Protein AF-A0A0G1DIB2-F1 (afdb_monomer_lite)

Foldseek 3Di:
DDKDWWDWPPDPWIKIKDWAFWDQDPPDPQRKIKIWIWIDTVVDIDIDIQIGRDRVNRVVSNVVVVVVVQVVVCVVVVIDTDPDPDDDPDD

InterPro domains:
  IPR054241 Domain of unknown function DUF6968 [PF22302] (14-80)

Structure (mmCIF, N/CA/C/O backbone):
data_AF-A0A0G1DIB2-F1
#
_entry.id   AF-A0A0G1DIB2-F1
#
loop_
_atom_site.group_PDB
_atom_site.id
_atom_site.type_symbol
_atom_site.label_atom_id
_atom_site.label_alt_id
_atom_site.label_comp_id
_atom_site.label_asym_id
_atom_site.label_entity_id
_atom_site.label_seq_id
_atom_site.pdbx_PDB_ins_code
_atom_site.Cartn_x
_atom_site.Cartn_y
_atom_site.Cartn_z
_atom_site.occupancy
_atom_site.B_iso_or_equiv
_atom_site.auth_seq_id
_atom_site.auth_comp_id
_atom_site.auth_asym_id
_atom_site.auth_atom_id
_atom_site.pdbx_PDB_model_num
ATOM 1 N N . MET A 1 1 ? 7.351 10.640 -4.336 1.00 84.12 1 MET A N 1
ATOM 2 C CA . MET A 1 1 ? 6.932 9.682 -3.292 1.00 84.12 1 MET A CA 1
ATOM 3 C C . MET A 1 1 ? 5.518 10.047 -2.891 1.00 84.12 1 MET A C 1
ATOM 5 O O . MET A 1 1 ? 5.290 11.209 -2.582 1.00 84.12 1 MET A O 1
ATOM 9 N N . ILE A 1 2 ? 4.588 9.098 -2.958 1.00 89.38 2 ILE A N 1
ATOM 10 C CA . ILE A 1 2 ? 3.186 9.290 -2.561 1.00 89.38 2 ILE A CA 1
ATOM 11 C C . ILE A 1 2 ? 3.047 8.785 -1.127 1.00 89.38 2 ILE A C 1
ATOM 13 O O . ILE A 1 2 ? 3.595 7.733 -0.799 1.00 89.38 2 ILE A O 1
ATOM 17 N N . LYS A 1 3 ? 2.344 9.527 -0.272 1.00 93.88 3 LYS A N 1
ATOM 18 C CA . LYS A 1 3 ? 2.018 9.121 1.098 1.00 93.88 3 LYS A CA 1
ATOM 19 C C . LYS A 1 3 ? 0.581 9.500 1.408 1.00 93.88 3 LYS A C 1
ATOM 21 O O . LYS A 1 3 ? 0.108 10.522 0.919 1.00 93.88 3 LYS A O 1
ATOM 26 N N . ALA A 1 4 ? -0.077 8.696 2.227 1.00 93.62 4 ALA A N 1
ATOM 27 C CA . ALA A 1 4 ? -1.402 9.000 2.742 1.00 93.62 4 ALA A CA 1
ATOM 28 C C . ALA A 1 4 ? -1.608 8.322 4.096 1.00 93.62 4 ALA A C 1
ATOM 30 O O . ALA A 1 4 ? -0.936 7.339 4.413 1.00 93.62 4 ALA A O 1
ATOM 31 N N . THR A 1 5 ? -2.548 8.848 4.872 1.00 94.12 5 THR A N 1
ATOM 32 C CA . THR A 1 5 ? -2.957 8.278 6.152 1.00 94.12 5 THR A CA 1
ATOM 33 C C . THR A 1 5 ? -4.459 8.021 6.155 1.00 94.12 5 THR A C 1
ATOM 35 O O . THR A 1 5 ? -5.245 8.814 5.634 1.00 94.12 5 THR A O 1
ATOM 38 N N . TYR A 1 6 ? -4.848 6.891 6.733 1.00 92.62 6 TYR A N 1
ATOM 39 C CA . TYR A 1 6 ? -6.229 6.461 6.906 1.00 92.62 6 TYR A CA 1
ATOM 40 C C . TYR A 1 6 ? -6.497 6.346 8.407 1.00 92.62 6 TYR A C 1
ATOM 42 O O . TYR A 1 6 ? -5.925 5.461 9.048 1.00 92.62 6 TYR A O 1
ATOM 50 N N . PRO A 1 7 ? -7.297 7.244 9.003 1.00 94.38 7 PRO A N 1
ATOM 51 C CA . PRO A 1 7 ? -7.647 7.147 10.416 1.00 94.38 7 PRO A CA 1
ATOM 52 C C . PRO A 1 7 ? -8.375 5.840 10.721 1.00 94.38 7 PRO A C 1
ATOM 54 O O . PRO A 1 7 ? -9.166 5.361 9.905 1.00 94.38 7 PRO A O 1
ATOM 57 N N . LEU A 1 8 ? -8.129 5.289 11.906 1.00 93.81 8 LEU A N 1
ATOM 58 C CA . LEU A 1 8 ? -8.857 4.132 12.409 1.00 93.81 8 LEU A CA 1
ATOM 59 C C . LEU A 1 8 ? -10.084 4.586 13.208 1.00 93.81 8 LEU A C 1
ATOM 61 O O . LEU A 1 8 ? -9.971 5.407 14.121 1.00 93.81 8 LEU A O 1
ATOM 65 N N . ILE A 1 9 ? -11.252 4.042 12.862 1.00 93.31 9 ILE A N 1
ATOM 66 C CA . ILE A 1 9 ? -12.547 4.378 13.469 1.00 93.31 9 ILE A CA 1
ATOM 67 C C . ILE A 1 9 ? -12.505 4.076 14.974 1.00 93.31 9 ILE A C 1
ATOM 69 O O . ILE A 1 9 ? -11.962 3.054 15.385 1.00 93.31 9 ILE A O 1
ATOM 73 N N . ASP A 1 10 ? -13.065 4.981 15.782 1.00 92.75 10 ASP A N 1
ATOM 74 C CA . ASP A 1 10 ? -13.130 4.897 17.250 1.00 92.75 10 ASP A CA 1
ATOM 75 C C . ASP A 1 10 ? -11.769 4.822 17.971 1.00 92.75 10 ASP A C 1
ATOM 77 O O . ASP A 1 10 ? -11.688 4.449 19.144 1.00 92.75 10 ASP A O 1
ATOM 81 N N . THR A 1 11 ? -10.682 5.228 17.307 1.00 92.31 11 THR A N 1
ATOM 82 C CA . THR A 1 11 ? -9.340 5.294 17.906 1.00 92.31 11 THR A CA 1
ATOM 83 C C . THR A 1 11 ? -8.649 6.633 17.617 1.00 92.31 11 THR A C 1
ATOM 85 O O . THR A 1 11 ? -9.171 7.488 16.903 1.00 92.31 11 THR A O 1
ATOM 88 N N . LYS A 1 12 ? -7.451 6.828 18.184 1.00 92.38 12 LYS A N 1
ATOM 89 C CA . LYS A 1 12 ? -6.535 7.922 17.806 1.00 92.38 12 LYS A CA 1
ATOM 90 C C . LYS A 1 12 ? -5.450 7.471 16.822 1.00 92.38 12 LYS A C 1
ATOM 92 O O . LYS A 1 12 ? -4.575 8.265 16.481 1.00 92.38 12 LYS A O 1
ATOM 97 N N . ASP A 1 13 ? -5.498 6.211 16.406 1.00 94.38 13 ASP A N 1
ATOM 98 C CA . ASP A 1 13 ? -4.490 5.586 15.567 1.00 94.38 13 ASP A CA 1
ATOM 99 C C . ASP A 1 13 ? -4.828 5.748 14.078 1.00 94.38 13 ASP A C 1
ATOM 101 O O . ASP A 1 13 ? -5.923 6.160 13.684 1.00 94.38 13 ASP A O 1
ATOM 105 N N . PHE A 1 14 ? -3.859 5.432 13.226 1.00 95.31 14 PHE A N 1
ATOM 106 C CA . PHE A 1 14 ? -3.989 5.522 11.778 1.00 95.31 14 PHE A CA 1
ATOM 107 C C . PHE A 1 14 ? -3.183 4.425 11.085 1.00 95.31 14 PHE A C 1
ATOM 109 O O . PHE A 1 14 ? -2.211 3.896 11.625 1.00 95.31 14 PHE A O 1
ATOM 116 N N . VAL A 1 15 ? -3.578 4.123 9.852 1.00 95.25 15 VAL A N 1
ATOM 117 C CA . VAL A 1 15 ? -2.780 3.361 8.896 1.00 95.25 15 VAL A CA 1
ATOM 118 C C . VAL A 1 15 ? -2.088 4.341 7.957 1.00 95.25 15 VAL A C 1
ATOM 120 O O . VAL A 1 15 ? -2.738 5.106 7.246 1.00 95.25 15 VAL A O 1
ATOM 123 N N . GLU A 1 16 ? -0.764 4.324 7.9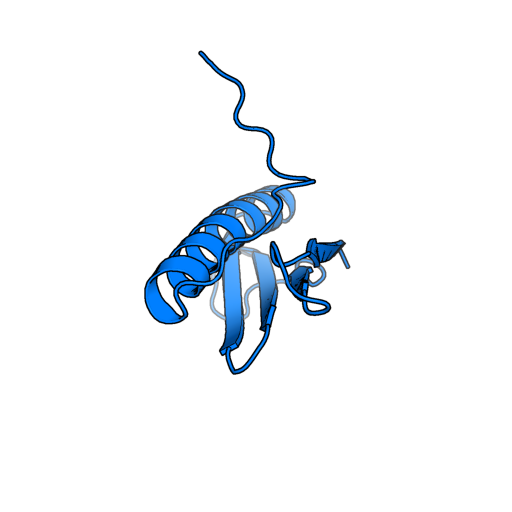35 1.00 95.75 16 GLU A N 1
ATOM 124 C CA . GLU A 1 16 ? 0.047 5.046 6.963 1.00 95.75 16 GLU A CA 1
ATOM 125 C C . GLU A 1 16 ? 0.350 4.165 5.763 1.00 95.75 16 GLU A C 1
ATOM 127 O O . GLU A 1 16 ? 0.714 2.995 5.894 1.00 95.75 16 GLU A O 1
ATOM 132 N N . ILE A 1 17 ? 0.284 4.765 4.583 1.00 96.06 17 ILE A N 1
ATOM 133 C CA . ILE A 1 17 ? 0.731 4.145 3.346 1.00 96.06 17 ILE A CA 1
ATOM 134 C C . ILE A 1 17 ? 1.809 4.999 2.687 1.00 96.06 17 ILE A C 1
ATOM 136 O O . ILE A 1 17 ? 1.837 6.228 2.810 1.00 96.06 17 ILE A O 1
ATOM 140 N N . SER A 1 18 ? 2.681 4.358 1.919 1.00 96.38 18 SER A N 1
ATOM 141 C CA . SER A 1 18 ? 3.570 5.073 1.014 1.00 96.38 18 SER A CA 1
ATOM 142 C C . SER A 1 18 ? 3.894 4.264 -0.231 1.00 96.38 18 SER A C 1
ATOM 144 O O . SER A 1 18 ? 3.998 3.041 -0.175 1.00 96.38 18 SER A O 1
ATOM 146 N N . ILE A 1 19 ? 4.071 4.975 -1.342 1.00 96.50 19 ILE A N 1
ATOM 147 C CA . ILE A 1 19 ? 4.581 4.451 -2.606 1.00 96.50 19 ILE A CA 1
ATOM 148 C C . ILE A 1 19 ? 5.841 5.249 -2.957 1.00 96.50 19 ILE A C 1
ATOM 150 O O . ILE A 1 19 ? 5.820 6.484 -3.087 1.00 96.50 19 ILE A O 1
ATOM 154 N N . GLY A 1 20 ? 6.957 4.537 -3.069 1.00 96.50 20 GLY A N 1
ATOM 155 C CA . GLY A 1 20 ? 8.241 5.053 -3.525 1.00 96.50 20 GLY A CA 1
ATOM 156 C C . GLY A 1 20 ? 8.189 5.520 -4.979 1.00 96.50 20 GLY A C 1
ATOM 157 O O . GLY A 1 20 ? 7.204 5.322 -5.686 1.00 96.50 20 GLY A O 1
ATOM 158 N N . GLN A 1 21 ? 9.251 6.180 -5.436 1.00 95.88 21 GLN A N 1
ATOM 159 C CA . GLN A 1 21 ? 9.364 6.484 -6.862 1.00 95.88 21 GLN A CA 1
ATOM 160 C C . GLN A 1 21 ? 9.561 5.182 -7.654 1.00 95.88 21 GLN A C 1
ATOM 162 O O . GLN A 1 21 ? 10.280 4.304 -7.171 1.00 95.88 21 GLN A O 1
ATOM 167 N N . PRO A 1 22 ? 8.929 5.039 -8.831 1.00 96.69 22 PRO A N 1
ATOM 168 C CA . PRO A 1 22 ? 9.236 3.943 -9.733 1.00 96.69 22 PRO A CA 1
ATOM 169 C C . PRO A 1 22 ? 10.719 3.937 -10.107 1.00 96.69 22 PRO A C 1
ATOM 171 O O . PRO A 1 22 ? 11.293 4.965 -10.461 1.00 96.69 22 PRO A O 1
ATOM 174 N N . GLU A 1 23 ? 11.326 2.763 -10.052 1.00 96.88 23 GLU A N 1
ATOM 175 C CA . GLU A 1 23 ? 12.704 2.503 -10.453 1.00 96.88 23 GLU A CA 1
ATOM 176 C C . GLU A 1 23 ? 12.742 1.324 -11.426 1.00 96.88 23 GLU A C 1
ATOM 178 O O . GLU A 1 23 ? 11.756 0.601 -11.576 1.00 96.88 23 GLU A O 1
ATOM 183 N N . ARG A 1 24 ? 13.868 1.132 -12.116 1.00 96.38 24 ARG A N 1
ATOM 184 C CA . ARG A 1 24 ? 14.067 -0.053 -12.960 1.00 96.38 24 ARG A CA 1
ATOM 185 C C . ARG A 1 24 ? 14.058 -1.304 -12.086 1.00 96.38 24 ARG A C 1
ATOM 187 O O . ARG A 1 24 ? 14.731 -1.336 -11.056 1.00 96.38 24 ARG A O 1
ATOM 194 N N . ASP A 1 25 ? 13.319 -2.327 -12.498 1.00 95.31 25 ASP A N 1
ATOM 195 C CA . ASP A 1 25 ? 13.351 -3.616 -11.824 1.00 95.31 25 ASP A CA 1
ATOM 196 C C . ASP A 1 25 ? 14.680 -4.322 -12.142 1.00 95.31 25 ASP A C 1
ATOM 198 O O . ASP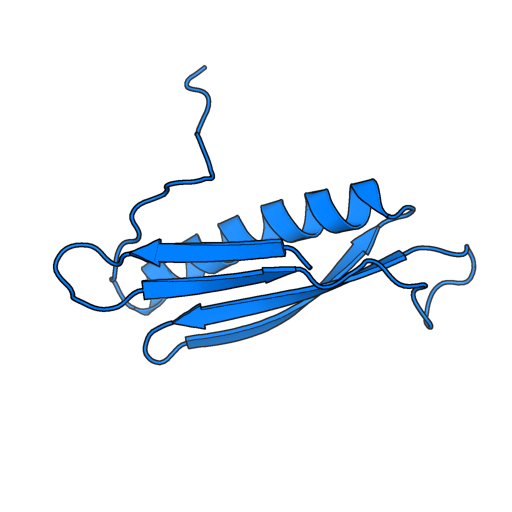 A 1 25 ? 14.912 -4.694 -13.294 1.00 95.31 25 ASP A O 1
ATOM 202 N N . PRO A 1 26 ? 15.561 -4.554 -11.150 1.00 93.44 26 PRO A N 1
ATOM 203 C CA . PRO A 1 26 ? 16.842 -5.218 -11.375 1.00 93.44 26 PRO A CA 1
ATOM 204 C C . PRO A 1 26 ? 16.698 -6.672 -11.842 1.00 93.44 26 PRO A C 1
ATOM 206 O O . PRO A 1 26 ? 17.688 -7.272 -12.251 1.00 93.44 26 PRO A O 1
ATOM 209 N N . LYS A 1 27 ? 15.499 -7.260 -11.741 1.00 91.62 27 LYS A N 1
ATOM 210 C CA . LYS A 1 27 ? 15.219 -8.633 -12.174 1.00 91.62 27 LYS A CA 1
ATOM 211 C C . LYS A 1 27 ? 14.580 -8.718 -13.561 1.00 91.62 27 LYS A C 1
ATOM 213 O O . LYS A 1 27 ? 14.414 -9.830 -14.056 1.00 91.62 27 LYS A O 1
ATOM 218 N N . SER A 1 28 ? 14.219 -7.592 -14.177 1.00 90.25 28 SER A N 1
ATOM 219 C CA . SER A 1 28 ? 13.589 -7.586 -15.498 1.00 90.25 28 SER A CA 1
ATOM 220 C C . SER A 1 28 ? 14.623 -7.539 -16.622 1.00 90.25 28 SER A C 1
ATOM 222 O O . SER A 1 28 ? 15.576 -6.762 -16.583 1.00 90.25 28 SER A O 1
ATOM 224 N N . SER A 1 29 ? 14.399 -8.341 -17.665 1.00 89.69 29 SER A N 1
ATOM 225 C CA . SER A 1 29 ? 15.127 -8.281 -18.939 1.00 89.69 29 SER A CA 1
ATOM 226 C C . SER A 1 29 ? 14.553 -7.258 -19.926 1.00 89.69 29 SER A C 1
ATOM 228 O O . SER A 1 29 ? 15.137 -7.053 -20.988 1.00 89.69 29 SER A O 1
ATOM 230 N N . HIS A 1 30 ? 13.418 -6.633 -19.604 1.00 91.12 30 HIS A N 1
ATOM 231 C CA . HIS A 1 30 ? 12.618 -5.817 -20.526 1.00 91.12 30 HIS A CA 1
ATOM 232 C C . HIS A 1 30 ? 12.444 -4.366 -20.060 1.00 91.12 30 HIS A C 1
ATOM 234 O O . HIS A 1 30 ? 11.536 -3.679 -20.507 1.00 91.12 30 HIS A O 1
ATOM 240 N N . GLU A 1 31 ? 13.332 -3.891 -19.181 1.00 91.62 31 GLU A N 1
ATOM 241 C CA . GLU A 1 31 ? 13.264 -2.554 -18.573 1.00 91.62 31 GLU A CA 1
ATOM 242 C C . GLU A 1 31 ? 11.967 -2.270 -17.791 1.00 91.62 31 GLU A C 1
ATOM 244 O O . GLU A 1 31 ? 11.615 -1.101 -17.589 1.00 91.62 31 GLU A O 1
ATOM 249 N N . ASP A 1 32 ? 11.301 -3.321 -17.291 1.00 95.88 32 ASP A N 1
ATOM 250 C CA . ASP A 1 32 ? 10.140 -3.160 -16.416 1.00 95.88 32 ASP A CA 1
ATOM 251 C C . ASP A 1 32 ? 10.505 -2.297 -15.207 1.00 95.88 32 ASP A C 1
ATOM 253 O O . ASP A 1 32 ? 11.664 -2.174 -14.782 1.00 95.88 32 ASP A O 1
ATOM 257 N N . ARG A 1 33 ? 9.481 -1.691 -14.626 1.00 97.38 33 ARG A N 1
ATOM 258 C CA . ARG A 1 33 ? 9.601 -0.844 -13.454 1.00 97.38 33 ARG A CA 1
ATOM 259 C C . ARG A 1 33 ? 9.085 -1.569 -12.218 1.00 97.38 33 ARG A C 1
ATOM 261 O O . ARG A 1 33 ? 8.331 -2.542 -12.275 1.00 97.38 33 ARG A O 1
ATOM 268 N N . ARG A 1 34 ? 9.501 -1.065 -11.063 1.00 97.38 34 ARG A N 1
ATOM 269 C CA . ARG A 1 34 ? 8.926 -1.426 -9.771 1.00 97.38 34 ARG A CA 1
ATOM 270 C C . ARG A 1 34 ? 8.862 -0.214 -8.859 1.00 97.38 34 ARG A C 1
ATOM 272 O O . ARG A 1 34 ? 9.675 0.697 -8.984 1.00 97.38 34 ARG A O 1
ATOM 279 N N . CYS A 1 35 ? 7.953 -0.216 -7.896 1.00 96.88 35 CYS A N 1
ATOM 280 C CA . CYS A 1 35 ? 7.960 0.756 -6.806 1.00 96.88 35 CYS A CA 1
ATOM 281 C C . CYS A 1 35 ? 7.808 0.053 -5.455 1.00 96.88 35 CYS A C 1
ATOM 283 O O . CYS A 1 35 ? 7.021 -0.883 -5.295 1.00 96.88 35 CYS A O 1
ATOM 285 N N . ALA A 1 36 ? 8.585 0.502 -4.469 1.00 97.81 36 ALA A N 1
ATOM 286 C CA . ALA A 1 36 ? 8.442 0.042 -3.095 1.00 97.81 36 ALA A CA 1
ATOM 287 C C . ALA A 1 36 ? 7.154 0.618 -2.497 1.00 97.81 36 ALA A C 1
ATOM 289 O O . ALA A 1 36 ? 6.962 1.833 -2.473 1.00 97.81 36 ALA A O 1
ATOM 290 N N . CYS A 1 37 ? 6.287 -0.248 -1.998 1.00 97.81 37 CYS A N 1
ATOM 291 C CA . CYS A 1 37 ? 5.075 0.103 -1.282 1.00 97.81 37 CYS A CA 1
ATOM 292 C C . CYS A 1 37 ? 5.238 -0.280 0.188 1.00 97.81 37 CYS A C 1
ATOM 294 O O . CYS A 1 37 ? 5.786 -1.335 0.513 1.00 97.81 37 CYS A O 1
ATOM 296 N N . LYS A 1 38 ? 4.746 0.570 1.083 1.00 97.62 38 LYS A N 1
ATOM 297 C CA . LYS A 1 38 ? 4.721 0.306 2.521 1.00 97.62 38 LYS A CA 1
ATOM 298 C C . LYS A 1 38 ? 3.340 0.614 3.074 1.00 97.62 38 LYS A C 1
ATOM 300 O O . LYS A 1 38 ? 2.748 1.625 2.707 1.00 97.62 38 LYS A O 1
ATOM 305 N N . ILE A 1 39 ? 2.886 -0.236 3.983 1.00 96.44 39 ILE A N 1
ATOM 306 C CA . ILE A 1 39 ? 1.727 -0.028 4.848 1.00 96.44 39 ILE A CA 1
ATOM 307 C C . ILE A 1 39 ? 2.174 -0.216 6.301 1.00 96.44 39 ILE A C 1
ATOM 309 O O . ILE A 1 39 ? 2.936 -1.137 6.604 1.00 96.44 39 ILE A O 1
ATOM 313 N N . SER A 1 40 ? 1.743 0.679 7.182 1.00 96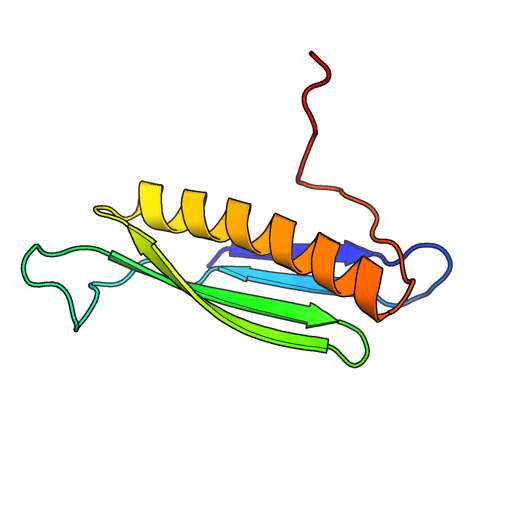.25 40 SER A N 1
ATOM 314 C CA . SER A 1 40 ? 2.100 0.689 8.600 1.00 96.25 40 SER A CA 1
ATOM 315 C C . SER A 1 40 ? 0.888 1.080 9.430 1.00 96.25 40 SER A C 1
ATOM 317 O O . SER A 1 40 ? 0.257 2.087 9.143 1.00 96.25 40 SER A O 1
ATOM 319 N N . GLY A 1 41 ? 0.568 0.313 10.459 1.00 93.19 41 GLY A N 1
ATOM 320 C CA . GLY A 1 41 ? -0.507 0.583 11.407 1.00 93.19 41 GLY A CA 1
ATOM 321 C C . GLY A 1 41 ? -0.214 -0.078 12.756 1.00 93.19 41 GLY A C 1
ATOM 322 O O . GLY A 1 41 ? 0.852 -0.680 12.928 1.00 93.19 41 GLY A O 1
ATOM 323 N N . PRO A 1 42 ? -1.136 0.005 13.728 1.00 92.50 42 PRO A N 1
ATOM 324 C CA . PRO A 1 42 ? -0.973 -0.645 15.023 1.00 92.50 42 PRO A CA 1
ATOM 325 C C . PRO A 1 42 ? -0.673 -2.134 14.849 1.00 92.50 42 PRO A C 1
ATOM 327 O O . PRO A 1 42 ? -1.442 -2.849 14.212 1.00 92.50 42 PRO A O 1
ATOM 330 N N . THR A 1 43 ? 0.483 -2.563 15.366 1.00 88.06 43 THR A N 1
ATOM 331 C CA . THR A 1 43 ? 0.991 -3.949 15.315 1.00 88.06 43 THR A CA 1
ATOM 332 C C . THR A 1 43 ? 1.056 -4.586 13.917 1.00 88.06 43 THR A C 1
ATOM 334 O O . THR A 1 43 ? 1.203 -5.804 13.798 1.00 88.06 43 THR A O 1
ATOM 337 N N . TYR A 1 44 ? 1.019 -3.778 12.853 1.00 90.44 44 TYR A N 1
ATOM 338 C CA . TYR A 1 44 ? 1.064 -4.237 11.469 1.00 90.44 44 TYR A CA 1
ATOM 339 C C . TYR A 1 44 ? 2.020 -3.384 10.644 1.00 90.44 44 TYR A C 1
ATOM 341 O O . TYR A 1 44 ? 1.818 -2.187 10.472 1.00 90.44 44 TYR A O 1
ATOM 349 N N . GLU A 1 45 ? 3.037 -4.010 10.068 1.00 94.88 45 GLU A N 1
ATOM 350 C CA . GLU A 1 45 ? 3.912 -3.365 9.098 1.00 94.88 45 GLU A CA 1
ATOM 351 C C . GLU A 1 45 ? 4.173 -4.330 7.948 1.00 94.88 45 GLU A C 1
ATOM 353 O O . GLU A 1 45 ? 4.440 -5.517 8.155 1.00 94.88 45 GLU A O 1
ATOM 358 N N . LYS A 1 46 ? 4.093 -3.823 6.719 1.00 95.56 46 LYS A N 1
ATOM 359 C CA . LYS A 1 46 ? 4.421 -4.602 5.530 1.00 95.56 46 LYS A CA 1
ATOM 360 C C . LYS A 1 46 ? 5.045 -3.718 4.465 1.00 95.56 46 LYS A C 1
ATOM 362 O O . LYS A 1 46 ? 4.540 -2.642 4.147 1.00 95.56 46 LYS A O 1
ATOM 367 N N . ILE A 1 47 ? 6.137 -4.212 3.893 1.00 96.75 47 ILE A N 1
ATOM 368 C CA . ILE A 1 47 ? 6.827 -3.619 2.748 1.00 96.75 47 ILE A CA 1
ATOM 369 C C . ILE A 1 47 ? 6.786 -4.636 1.612 1.00 96.75 47 ILE A C 1
ATOM 371 O O . ILE A 1 47 ? 7.053 -5.819 1.821 1.00 96.75 47 ILE A O 1
ATOM 375 N N . PHE A 1 48 ? 6.439 -4.186 0.415 1.00 96.38 48 PHE A N 1
ATOM 376 C CA . PHE A 1 48 ? 6.392 -5.017 -0.783 1.00 96.38 48 PHE A CA 1
ATOM 377 C C . PHE A 1 48 ? 6.741 -4.192 -2.020 1.00 96.38 48 PHE A C 1
ATOM 379 O O . PHE A 1 48 ? 6.787 -2.967 -1.965 1.00 96.38 48 PHE A O 1
ATOM 386 N N . TYR A 1 49 ? 6.996 -4.860 -3.141 1.00 97.06 49 TYR A N 1
ATOM 387 C CA . TYR A 1 49 ? 7.244 -4.203 -4.421 1.00 97.06 49 TYR A CA 1
ATOM 388 C C . TYR A 1 49 ? 6.076 -4.471 -5.363 1.00 97.06 49 TYR A C 1
ATOM 390 O O . TYR A 1 49 ? 5.647 -5.614 -5.514 1.00 97.06 49 TYR A O 1
ATOM 398 N N . ALA A 1 50 ? 5.555 -3.413 -5.978 1.00 96.62 50 ALA A N 1
ATOM 399 C CA . ALA A 1 50 ? 4.638 -3.522 -7.103 1.00 96.62 50 ALA A CA 1
ATOM 400 C C . ALA A 1 50 ? 5.450 -3.440 -8.396 1.00 96.62 50 ALA A C 1
ATOM 402 O O . ALA A 1 50 ? 6.290 -2.552 -8.525 1.00 96.62 50 ALA A O 1
ATOM 403 N N . HIS A 1 51 ? 5.208 -4.369 -9.317 1.00 96.62 51 HIS A N 1
ATOM 404 C CA . HIS A 1 51 ? 5.937 -4.509 -10.578 1.00 96.62 51 HIS A CA 1
ATOM 405 C C . HIS A 1 51 ? 4.998 -4.208 -11.744 1.00 96.62 51 HIS A C 1
ATOM 407 O O . HIS A 1 51 ? 3.845 -4.638 -11.724 1.00 96.62 51 HIS A O 1
ATOM 413 N N . GLY A 1 52 ? 5.486 -3.495 -12.752 1.00 95.31 52 GLY A N 1
ATOM 414 C CA . GLY A 1 52 ? 4.728 -3.138 -13.947 1.00 95.31 52 GLY A CA 1
ATOM 415 C C . GLY A 1 52 ? 5.661 -2.797 -15.104 1.00 95.31 52 GLY A C 1
ATOM 416 O O . GLY A 1 52 ? 6.820 -2.462 -14.891 1.00 95.31 52 GLY A O 1
ATOM 417 N N . ILE A 1 53 ? 5.156 -2.865 -16.329 1.00 95.75 53 ILE A N 1
ATOM 418 C CA . ILE A 1 53 ? 5.934 -2.637 -17.556 1.00 95.75 53 ILE A CA 1
ATOM 419 C C . ILE A 1 53 ? 6.424 -1.187 -17.679 1.00 95.75 53 ILE A C 1
ATOM 421 O O . ILE A 1 53 ? 7.407 -0.908 -18.356 1.00 95.75 53 ILE A O 1
ATOM 425 N N . ASP A 1 54 ? 5.751 -0.251 -17.004 1.00 95.12 54 ASP A N 1
ATOM 426 C CA . ASP A 1 54 ? 6.103 1.163 -16.970 1.00 95.12 54 ASP A CA 1
ATOM 427 C C . ASP A 1 54 ? 5.827 1.795 -15.592 1.00 95.12 54 ASP A C 1
ATOM 429 O O . ASP A 1 54 ? 5.313 1.163 -14.660 1.00 95.12 54 ASP A O 1
ATOM 433 N N . GLU A 1 55 ? 6.208 3.066 -15.451 1.00 95.06 55 GLU A N 1
ATOM 434 C CA . GLU A 1 55 ? 6.120 3.821 -14.198 1.00 95.06 55 GLU A CA 1
ATOM 435 C C . GLU A 1 55 ? 4.673 4.031 -13.733 1.00 95.06 55 GLU A C 1
ATOM 437 O O . GLU A 1 55 ? 4.396 3.973 -12.533 1.00 95.06 55 GLU A O 1
ATOM 442 N N . ILE A 1 56 ? 3.745 4.236 -14.670 1.00 95.06 56 ILE A N 1
ATOM 443 C CA . ILE A 1 56 ? 2.328 4.458 -14.380 1.00 95.06 56 ILE A CA 1
ATOM 444 C C . ILE A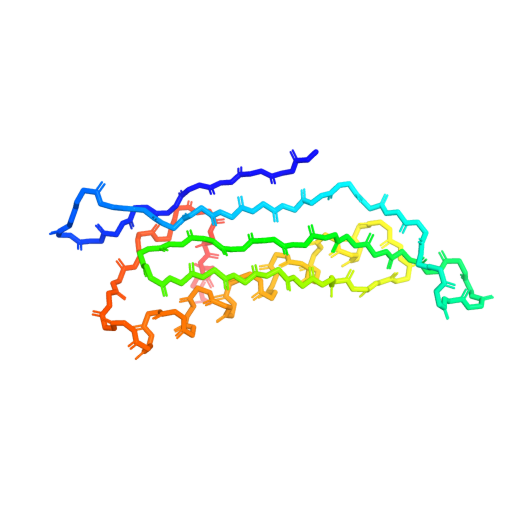 1 56 ? 1.726 3.147 -13.880 1.00 95.06 56 ILE A C 1
ATOM 446 O O . ILE A 1 56 ? 1.144 3.112 -12.793 1.00 95.06 56 ILE A O 1
ATOM 450 N N . GLN A 1 57 ? 1.919 2.052 -14.617 1.00 95.06 57 GLN A N 1
ATOM 451 C CA . GLN A 1 57 ? 1.382 0.744 -14.267 1.00 95.06 57 GLN A CA 1
ATOM 452 C C . GLN A 1 57 ? 1.866 0.287 -12.885 1.00 95.06 57 GLN A C 1
ATOM 454 O O . GLN A 1 57 ? 1.063 -0.212 -12.096 1.00 95.06 57 GLN A O 1
ATOM 459 N N . CYS A 1 58 ? 3.135 0.528 -12.544 1.00 94.38 58 CYS A N 1
ATOM 460 C CA . CYS A 1 58 ? 3.665 0.251 -11.205 1.00 94.38 58 CYS A CA 1
ATOM 461 C C . CYS A 1 58 ? 2.883 0.957 -10.101 1.00 94.38 58 CYS A C 1
ATOM 463 O O . CYS A 1 58 ? 2.504 0.333 -9.110 1.00 94.38 58 CYS A O 1
ATOM 465 N N . VAL A 1 59 ? 2.629 2.257 -10.266 1.00 94.56 59 VAL A N 1
ATOM 466 C CA . VAL A 1 59 ? 1.896 3.049 -9.271 1.00 94.56 59 VAL A CA 1
ATOM 467 C C . VAL A 1 59 ? 0.453 2.561 -9.149 1.00 94.56 59 VAL A C 1
ATOM 469 O O . VAL A 1 59 ? -0.031 2.397 -8.030 1.00 94.56 59 VAL A O 1
ATOM 472 N N . TRP A 1 60 ? -0.215 2.259 -10.265 1.00 94.38 60 TRP A N 1
ATOM 473 C CA . TRP A 1 60 ? -1.578 1.715 -10.262 1.00 94.38 60 TRP A CA 1
ATOM 474 C C . TRP A 1 60 ? -1.672 0.359 -9.556 1.00 94.38 60 TRP A C 1
ATOM 476 O O . TRP A 1 60 ? -2.544 0.163 -8.705 1.00 94.38 60 TRP A O 1
ATOM 486 N N . ILE A 1 61 ? -0.759 -0.566 -9.864 1.00 95.50 61 ILE A N 1
ATOM 487 C CA . ILE A 1 61 ? -0.684 -1.873 -9.199 1.00 95.50 61 ILE A CA 1
ATOM 488 C C . ILE A 1 61 ? -0.386 -1.686 -7.707 1.00 95.50 61 ILE A C 1
ATOM 490 O O . ILE A 1 61 ? -1.030 -2.323 -6.873 1.00 95.50 61 ILE A O 1
ATOM 494 N N . GLY A 1 62 ? 0.523 -0.770 -7.358 1.00 95.50 62 GLY A N 1
ATOM 495 C CA . GLY A 1 62 ? 0.846 -0.421 -5.976 1.00 95.50 62 GLY A CA 1
ATOM 496 C C . GLY A 1 62 ? -0.365 0.084 -5.192 1.00 95.50 62 GLY A C 1
ATOM 497 O O . GLY A 1 62 ? -0.649 -0.430 -4.113 1.00 95.50 62 GLY A O 1
ATOM 498 N N . LEU A 1 63 ? -1.131 1.026 -5.751 1.00 93.44 63 LEU A N 1
ATOM 499 C CA . LEU A 1 63 ? -2.366 1.536 -5.143 1.00 93.44 63 LEU A CA 1
ATOM 500 C C . LEU A 1 63 ? -3.403 0.426 -4.939 1.00 93.44 63 LEU A C 1
ATOM 502 O O . LEU A 1 63 ? -3.974 0.305 -3.853 1.00 93.44 63 LEU A O 1
ATOM 506 N N . ARG A 1 64 ? -3.616 -0.420 -5.955 1.00 93.44 64 ARG A N 1
ATOM 507 C CA . ARG A 1 64 ? -4.547 -1.552 -5.865 1.00 93.44 64 ARG A CA 1
ATOM 508 C C . ARG A 1 64 ? -4.132 -2.536 -4.773 1.00 93.44 64 ARG A C 1
ATOM 510 O O . ARG A 1 64 ? -4.975 -2.945 -3.978 1.00 93.44 64 ARG A O 1
ATOM 517 N N . GLN A 1 65 ? -2.852 -2.899 -4.712 1.00 94.94 65 GLN A N 1
ATOM 518 C CA . GLN A 1 65 ? -2.356 -3.818 -3.692 1.00 94.94 65 GLN A CA 1
ATOM 519 C C . GLN A 1 65 ? -2.446 -3.197 -2.296 1.00 94.94 65 GLN A C 1
ATOM 521 O O . GLN A 1 65 ? -2.880 -3.877 -1.376 1.00 94.94 65 GLN A O 1
ATOM 526 N N . ILE A 1 66 ? -2.125 -1.909 -2.128 1.00 94.88 66 ILE A N 1
ATOM 527 C CA . ILE A 1 66 ? -2.297 -1.206 -0.847 1.00 94.88 66 ILE A CA 1
ATOM 528 C C . ILE A 1 66 ? -3.736 -1.325 -0.348 1.00 94.88 66 ILE A C 1
ATOM 530 O O . ILE A 1 66 ? -3.942 -1.641 0.819 1.00 94.88 66 ILE A O 1
ATOM 534 N N . ARG A 1 67 ? -4.730 -1.133 -1.219 1.00 92.94 67 ARG A N 1
ATOM 535 C CA . ARG A 1 67 ? -6.136 -1.301 -0.839 1.00 92.94 67 ARG A CA 1
ATOM 536 C C . ARG A 1 67 ? -6.433 -2.717 -0.331 1.00 92.94 67 ARG A C 1
ATOM 538 O O . ARG A 1 67 ? -7.110 -2.870 0.682 1.00 92.94 67 ARG A O 1
ATOM 545 N N . VAL A 1 68 ? -5.907 -3.742 -1.005 1.00 93.25 68 VAL A N 1
ATOM 546 C CA . VAL A 1 68 ? -6.029 -5.141 -0.556 1.00 93.25 68 VAL A CA 1
ATOM 547 C C . VAL A 1 68 ? -5.363 -5.336 0.808 1.00 93.25 68 VAL A C 1
ATOM 549 O O . VAL A 1 68 ? -5.944 -5.966 1.685 1.00 93.25 68 VAL A O 1
ATOM 552 N N . GLU A 1 69 ? -4.181 -4.760 1.026 1.00 94.69 69 GLU A N 1
ATOM 553 C CA . GLU A 1 69 ? -3.472 -4.861 2.306 1.00 94.69 69 GLU A CA 1
ATOM 554 C C . GLU A 1 69 ? -4.180 -4.133 3.451 1.00 94.69 69 GLU A C 1
ATOM 556 O O . GLU A 1 69 ? -4.146 -4.627 4.575 1.00 94.69 69 GLU A O 1
ATOM 561 N N . ILE A 1 70 ? -4.843 -3.001 3.187 1.00 93.31 70 ILE A N 1
ATOM 562 C CA . ILE A 1 70 ? -5.701 -2.335 4.179 1.00 93.31 70 ILE A CA 1
ATOM 563 C C . ILE A 1 70 ? -6.848 -3.277 4.565 1.00 93.31 70 ILE A C 1
ATOM 565 O O . ILE A 1 70 ? -7.064 -3.517 5.749 1.00 93.31 70 ILE A O 1
ATOM 569 N N . ALA A 1 71 ? -7.529 -3.890 3.592 1.00 93.00 71 ALA A N 1
ATOM 570 C CA . ALA A 1 71 ? -8.605 -4.839 3.877 1.00 93.00 71 ALA A CA 1
ATOM 571 C C . ALA A 1 71 ? -8.116 -6.072 4.667 1.00 93.00 71 ALA A C 1
ATOM 573 O O . ALA A 1 71 ? -8.808 -6.554 5.563 1.00 93.00 71 ALA A O 1
ATOM 574 N N . GLU A 1 72 ? -6.919 -6.584 4.371 1.00 93.31 72 GLU A N 1
ATOM 575 C CA . GLU A 1 72 ? -6.309 -7.685 5.127 1.00 93.31 72 GLU A CA 1
ATOM 576 C C . GLU A 1 72 ? -5.893 -7.274 6.545 1.00 93.31 72 GLU A C 1
ATOM 578 O O . GLU A 1 72 ? -6.055 -8.061 7.479 1.00 93.31 72 GLU A O 1
ATOM 583 N N . PHE A 1 73 ? -5.399 -6.047 6.729 1.00 93.69 73 PHE A N 1
ATOM 584 C CA . PHE A 1 73 ? -5.165 -5.473 8.052 1.00 93.69 73 PHE A CA 1
ATOM 585 C C . PHE A 1 73 ? -6.464 -5.457 8.865 1.00 93.69 73 PHE A C 1
ATOM 587 O O . PHE A 1 73 ? -6.492 -6.025 9.955 1.00 93.69 73 PHE A O 1
ATOM 594 N N . GLU A 1 74 ? -7.549 -4.905 8.312 1.00 93.62 74 GLU A N 1
ATOM 595 C CA . GLU A 1 74 ? -8.840 -4.819 9.006 1.00 93.62 74 GLU A CA 1
ATOM 596 C C . GLU A 1 74 ? -9.373 -6.194 9.423 1.00 93.62 74 GLU A C 1
ATOM 598 O O . GLU A 1 74 ? -9.890 -6.358 10.527 1.00 93.62 74 GLU A O 1
ATOM 603 N N . LYS A 1 75 ? -9.226 -7.210 8.561 1.00 92.94 75 LYS A N 1
ATOM 604 C CA . LYS A 1 75 ? -9.625 -8.590 8.884 1.00 92.94 75 LYS A CA 1
ATOM 605 C C . LYS A 1 75 ? -8.810 -9.182 10.034 1.00 92.94 75 LYS A C 1
ATOM 607 O O . LYS A 1 75 ? -9.361 -9.922 10.842 1.00 92.94 75 LYS A O 1
ATOM 612 N N . LYS A 1 76 ? -7.504 -8.900 10.095 1.00 92.44 76 LYS A N 1
ATOM 613 C CA . LYS A 1 76 ? -6.595 -9.471 11.103 1.00 92.44 76 LYS A CA 1
ATOM 614 C C . LYS A 1 76 ? -6.706 -8.789 12.460 1.00 92.44 76 LYS A C 1
ATOM 616 O O . LYS A 1 76 ? -6.576 -9.460 13.478 1.00 92.44 76 LYS A O 1
ATOM 621 N N . THR A 1 77 ? -6.902 -7.474 12.475 1.00 90.56 77 THR A N 1
ATOM 622 C CA . THR A 1 77 ? -6.914 -6.672 13.708 1.00 90.56 77 THR A CA 1
ATOM 623 C C . THR A 1 77 ? -8.319 -6.372 14.214 1.00 90.56 77 THR A C 1
ATO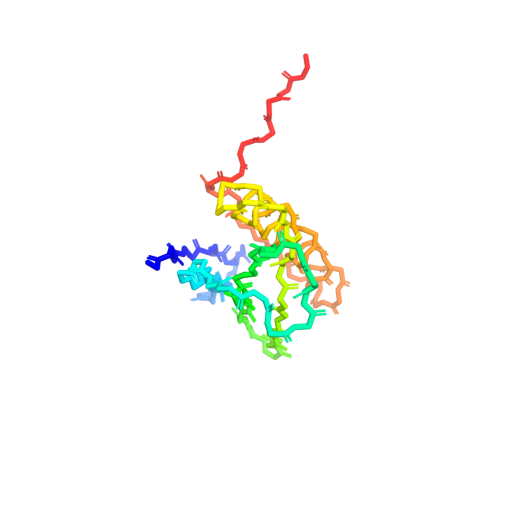M 625 O O . THR A 1 77 ? -8.468 -5.907 15.341 1.00 90.56 77 THR A O 1
ATOM 628 N N . ASN A 1 78 ? -9.348 -6.634 13.399 1.00 91.12 78 ASN A N 1
ATOM 629 C CA . ASN A 1 78 ? -10.735 -6.237 13.641 1.00 91.12 78 ASN A CA 1
ATOM 630 C C . ASN A 1 78 ? -10.923 -4.709 13.785 1.00 91.12 78 ASN A C 1
ATOM 632 O O . ASN A 1 78 ? -11.964 -4.253 14.254 1.00 91.12 78 ASN A O 1
ATOM 636 N N . MET A 1 79 ? -9.924 -3.917 13.381 1.00 92.81 79 MET A N 1
ATOM 637 C CA . MET A 1 79 ? -9.995 -2.456 13.299 1.00 92.81 79 MET A CA 1
ATOM 638 C C . MET A 1 79 ? -10.536 -2.042 11.928 1.00 92.81 79 MET A C 1
ATOM 640 O O . MET A 1 79 ? -10.380 -2.773 10.951 1.00 92.81 79 MET A O 1
ATOM 644 N N . LYS A 1 80 ? -11.162 -0.866 11.834 1.00 93.00 80 LYS A N 1
ATOM 645 C CA . LYS A 1 80 ? -11.717 -0.330 10.581 1.00 93.00 80 LYS A CA 1
ATOM 646 C C . LYS A 1 80 ? -11.089 1.005 10.221 1.00 93.00 80 LYS A C 1
ATOM 648 O O . LYS A 1 80 ? -10.872 1.830 11.103 1.00 93.00 80 LYS A O 1
ATOM 653 N N . CYS A 1 81 ? -10.813 1.211 8.939 1.00 91.19 81 CYS A N 1
ATOM 654 C CA . CYS A 1 81 ? -10.226 2.433 8.404 1.00 91.19 81 CYS A CA 1
ATOM 655 C C . CYS A 1 81 ? -11.301 3.341 7.793 1.00 91.19 81 CYS A C 1
ATOM 657 O O . CYS A 1 81 ? -12.224 2.878 7.125 1.00 91.19 81 CYS A O 1
ATOM 659 N N . GLU A 1 82 ? -11.141 4.653 7.942 1.00 90.25 82 GLU A N 1
ATOM 660 C CA . GLU A 1 82 ? -11.889 5.640 7.162 1.00 90.25 82 GLU A CA 1
ATOM 661 C C . GLU A 1 82 ? -11.236 5.798 5.774 1.00 90.25 82 GLU A C 1
ATOM 663 O O . GLU A 1 82 ? -10.162 6.393 5.645 1.00 90.25 82 GLU A O 1
ATOM 668 N N . TYR A 1 83 ? -11.863 5.265 4.718 1.00 84.25 83 TYR A N 1
ATOM 669 C CA . TYR A 1 83 ? -11.341 5.318 3.345 1.00 84.25 83 TYR A CA 1
ATOM 670 C C . TYR A 1 83 ? -11.497 6.721 2.735 1.00 84.25 83 TYR A C 1
ATOM 672 O O . TYR A 1 83 ? -12.514 7.052 2.138 1.00 84.25 83 TYR A O 1
ATOM 680 N N . ARG A 1 84 ? -10.459 7.557 2.864 1.00 77.38 84 ARG A N 1
ATOM 681 C CA . ARG A 1 84 ? -10.474 8.948 2.365 1.00 77.38 84 ARG A CA 1
ATOM 682 C C . ARG A 1 84 ? -10.122 9.112 0.886 1.00 77.38 84 ARG A C 1
ATOM 684 O O . ARG A 1 84 ? -10.580 10.058 0.255 1.00 77.38 84 ARG A O 1
ATOM 691 N N . TYR A 1 85 ? -9.280 8.229 0.345 1.00 77.62 85 TYR A N 1
ATOM 692 C CA . TYR A 1 85 ? -8.685 8.399 -0.993 1.00 77.62 85 TYR A CA 1
ATOM 693 C C . TYR A 1 85 ? -9.063 7.306 -1.995 1.00 77.62 85 TYR A C 1
ATOM 695 O O . TYR A 1 85 ? -8.889 7.494 -3.196 1.00 77.62 85 TYR A O 1
ATOM 703 N N . PHE A 1 86 ? -9.585 6.175 -1.522 1.00 71.50 86 PHE A N 1
ATOM 704 C CA . PHE A 1 86 ? -10.216 5.182 -2.382 1.00 71.50 86 PHE A CA 1
ATOM 705 C C . PHE A 1 86 ? -11.716 5.440 -2.342 1.00 71.50 86 PHE A C 1
ATOM 707 O O . PHE A 1 86 ? -12.369 5.095 -1.364 1.00 71.50 86 PHE A O 1
ATOM 714 N N . GLN A 1 87 ? -12.238 6.089 -3.378 1.00 60.62 87 GLN A N 1
ATOM 715 C CA . GLN A 1 87 ? -13.677 6.151 -3.593 1.00 60.62 87 GLN A CA 1
ATOM 716 C C . GLN A 1 87 ? -14.074 4.890 -4.350 1.00 60.62 87 GLN A C 1
ATOM 718 O O . GLN A 1 87 ? -13.534 4.613 -5.424 1.00 60.62 87 GLN A O 1
ATOM 723 N N . ASP A 1 88 ? -14.981 4.109 -3.775 1.00 57.28 88 ASP A N 1
ATOM 724 C CA . ASP A 1 88 ? -15.768 3.196 -4.585 1.00 57.28 88 ASP A CA 1
ATOM 725 C C . ASP A 1 88 ? -16.710 4.061 -5.408 1.00 57.28 88 ASP A C 1
ATOM 727 O O . ASP A 1 88 ? -17.543 4.781 -4.862 1.00 57.28 88 ASP A O 1
ATOM 731 N N . PHE A 1 89 ? -16.514 4.061 -6.724 1.00 52.59 89 PHE A N 1
ATOM 732 C CA . PHE A 1 89 ? -17.567 4.520 -7.611 1.00 52.59 89 PHE A CA 1
ATOM 733 C C . PHE A 1 89 ? -18.675 3.476 -7.482 1.00 52.59 89 PHE A C 1
ATOM 735 O O . PHE A 1 89 ? -18.498 2.346 -7.935 1.00 52.59 89 PHE A O 1
ATOM 742 N N . GLU A 1 90 ? -19.747 3.819 -6.766 1.00 50.94 90 GLU A N 1
ATOM 743 C CA . GLU A 1 90 ? -20.990 3.050 -6.825 1.00 50.94 90 GLU A CA 1
ATOM 744 C C . GLU A 1 90 ? -21.405 2.941 -8.304 1.00 50.94 90 GLU A C 1
ATOM 746 O O . GLU A 1 90 ? -21.355 3.938 -9.031 1.00 50.94 90 GLU A O 1
ATOM 751 N N . GLU A 1 91 ? -21.700 1.712 -8.746 1.00 42.59 91 GLU A N 1
ATOM 752 C CA . GLU A 1 91 ? -22.137 1.375 -10.114 1.00 42.59 91 GLU A CA 1
ATOM 753 C C . GLU A 1 91 ? -23.49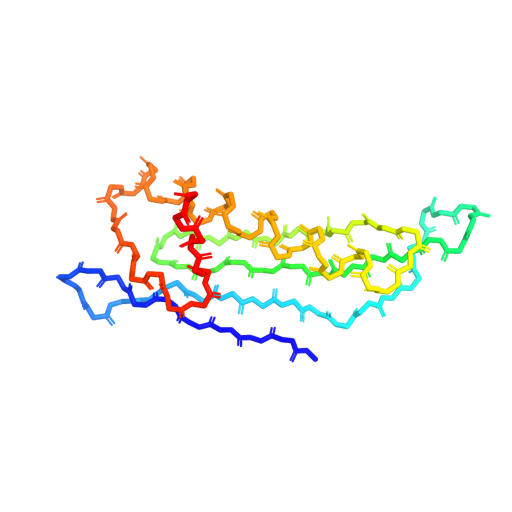1 1.999 -10.479 1.00 42.59 91 GLU A C 1
ATOM 755 O O . GLU A 1 91 ? -24.401 2.016 -9.616 1.00 42.59 91 GLU A O 1
#

Organism: NCBI:txid1619052

Sequence (91 aa):
MIKATYPLIDTKDFVEISIGQPERDPKSSHEDRRCACKISGPTYEKIFYAHGIDEIQCVWIGLRQIRVEIAEFEKKTNMKCEYRYFQDFEE

Radius of gyration: 14.23 Å; chains: 1; bounding box: 39×19×38 Å

pLDDT: mean 91.13, std 10.25, range [42.59, 97.81]

Secondary structure (DSSP, 8-state):
-EEEEEEBTTSS-EEEEEEPPPEE-TT-SS--EEEEEEEEETTEEEEEEEEESSHHHHHHHHHHHHHHHHHHHHHHH---B--SS------